Protein AF-A0A2V5M3F3-F1 (afdb_monomer_lite)

Radius of gyration: 14.56 Å; chains: 1; bounding box: 35×30×40 Å

Structure (mmCIF, N/CA/C/O backbone):
data_AF-A0A2V5M3F3-F1
#
_entry.id   AF-A0A2V5M3F3-F1
#
loop_
_atom_site.group_PDB
_atom_site.id
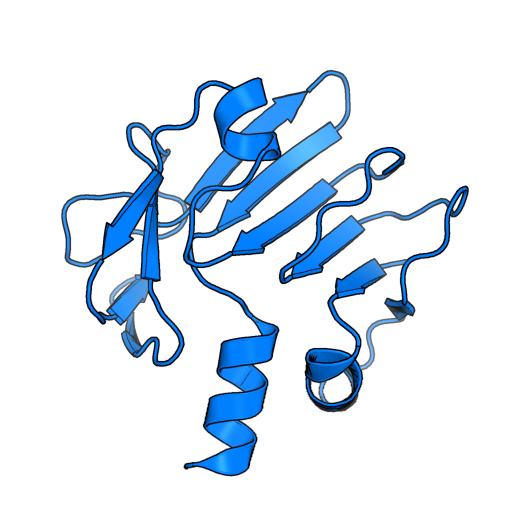_atom_site.type_symbol
_atom_site.label_atom_id
_atom_site.label_alt_id
_atom_site.label_comp_id
_atom_site.label_asym_id
_atom_site.label_entity_id
_atom_site.label_seq_id
_atom_site.pdbx_PDB_ins_code
_atom_site.Cartn_x
_atom_site.Cartn_y
_atom_site.Cartn_z
_atom_site.occupancy
_atom_site.B_iso_or_equiv
_atom_site.auth_seq_id
_atom_site.auth_comp_id
_atom_site.auth_asym_id
_atom_site.auth_atom_id
_atom_site.pdbx_PDB_model_num
ATOM 1 N N . MET A 1 1 ? -15.777 -3.582 3.806 1.00 90.31 1 MET A N 1
ATOM 2 C CA . MET A 1 1 ? -15.423 -3.015 2.490 1.00 90.31 1 MET A CA 1
ATOM 3 C C . MET A 1 1 ? -13.993 -2.490 2.511 1.00 90.31 1 MET A C 1
ATOM 5 O O . MET A 1 1 ? -13.523 -2.116 3.584 1.00 90.31 1 MET A O 1
ATOM 9 N N . ILE A 1 2 ? -13.304 -2.494 1.364 1.00 95.50 2 ILE A N 1
ATOM 10 C CA . ILE A 1 2 ? -11.941 -1.954 1.220 1.00 95.50 2 ILE A CA 1
ATOM 11 C C . ILE A 1 2 ? -12.021 -0.497 0.754 1.00 95.50 2 ILE A C 1
ATOM 13 O O . ILE A 1 2 ? -12.749 -0.203 -0.191 1.00 95.50 2 ILE A O 1
ATOM 17 N N . ALA A 1 3 ? -11.253 0.393 1.377 1.00 97.06 3 ALA A N 1
ATOM 18 C CA . ALA A 1 3 ? -11.036 1.747 0.874 1.00 97.06 3 ALA A CA 1
ATOM 19 C C . ALA A 1 3 ? -9.629 1.923 0.305 1.00 97.06 3 ALA A C 1
ATOM 21 O O . ALA A 1 3 ? -8.670 1.314 0.779 1.00 97.06 3 ALA A O 1
ATOM 22 N N . VAL A 1 4 ? -9.507 2.810 -0.679 1.00 97.25 4 VAL A N 1
ATOM 23 C CA . VAL A 1 4 ? -8.239 3.158 -1.323 1.00 97.25 4 VAL A CA 1
ATOM 24 C C . VAL A 1 4 ? -7.963 4.651 -1.175 1.00 97.25 4 VAL A C 1
ATOM 26 O O . VAL A 1 4 ? -8.709 5.484 -1.689 1.00 97.25 4 VAL A O 1
ATOM 29 N N . ALA A 1 5 ? -6.874 4.999 -0.498 1.00 97.25 5 ALA A N 1
ATOM 30 C CA . ALA A 1 5 ? -6.349 6.353 -0.409 1.00 97.25 5 ALA A CA 1
ATOM 31 C C . ALA A 1 5 ? -5.128 6.477 -1.329 1.00 97.25 5 ALA A C 1
ATOM 33 O O . ALA A 1 5 ? -4.082 5.885 -1.071 1.00 97.25 5 ALA A O 1
ATOM 34 N N . THR A 1 6 ? -5.259 7.239 -2.415 1.00 96.19 6 THR A N 1
ATOM 35 C CA . THR A 1 6 ? -4.148 7.491 -3.33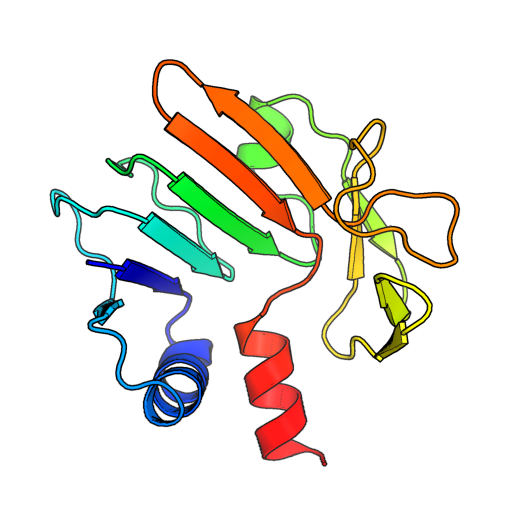8 1.00 96.19 6 THR A CA 1
ATOM 36 C C . THR A 1 6 ? -4.210 8.877 -3.979 1.00 96.19 6 THR A C 1
ATOM 38 O O . THR A 1 6 ? -5.256 9.536 -3.959 1.00 96.19 6 THR A O 1
ATOM 41 N N . ASN A 1 7 ? -3.079 9.318 -4.534 1.00 93.56 7 ASN A N 1
ATOM 42 C CA . ASN A 1 7 ? -2.950 10.566 -5.283 1.00 93.56 7 ASN A CA 1
ATOM 43 C C . ASN A 1 7 ? -3.846 10.570 -6.525 1.00 93.56 7 ASN A C 1
ATOM 45 O O . ASN A 1 7 ? -4.158 9.522 -7.088 1.00 93.56 7 ASN A O 1
ATOM 49 N N . ALA A 1 8 ? -4.236 11.764 -6.983 1.00 93.62 8 ALA A N 1
ATOM 50 C CA . ALA A 1 8 ? -5.076 11.915 -8.173 1.00 93.62 8 ALA A CA 1
ATOM 51 C C . ALA A 1 8 ? -4.465 11.231 -9.411 1.00 93.62 8 ALA A C 1
ATOM 53 O O . ALA A 1 8 ? -5.190 10.590 -10.165 1.00 93.62 8 ALA A O 1
ATOM 54 N N . GLU A 1 9 ? -3.141 11.309 -9.548 1.00 93.12 9 GLU A N 1
ATOM 55 C CA . GLU A 1 9 ? -2.347 10.736 -10.644 1.00 93.12 9 GLU A CA 1
ATOM 56 C C . GLU A 1 9 ? -2.425 9.202 -10.724 1.00 93.12 9 GLU A C 1
ATOM 58 O O . GLU A 1 9 ? -2.323 8.637 -11.807 1.00 93.12 9 GLU A O 1
ATOM 63 N N . HIS A 1 10 ? -2.660 8.524 -9.598 1.00 94.50 10 HIS A N 1
ATOM 64 C CA . HIS A 1 10 ? -2.713 7.060 -9.513 1.00 94.50 10 HIS A CA 1
ATOM 65 C C . HIS A 1 10 ? -4.148 6.506 -9.490 1.00 94.50 10 HIS A C 1
ATOM 67 O O . HIS A 1 10 ? -4.348 5.296 -9.370 1.00 94.50 10 HIS A O 1
ATOM 73 N N . ARG A 1 11 ? -5.180 7.359 -9.593 1.00 94.62 11 ARG A N 1
ATOM 74 C CA . ARG A 1 11 ? -6.584 6.913 -9.503 1.00 94.62 11 ARG A CA 1
ATOM 75 C C . ARG A 1 11 ? -6.992 5.978 -10.633 1.00 94.62 11 ARG A C 1
ATOM 77 O O . ARG A 1 11 ? -7.761 5.054 -10.381 1.00 94.62 11 ARG A O 1
ATOM 84 N N . ASP A 1 12 ? -6.506 6.209 -11.846 1.00 94.81 12 ASP A N 1
ATOM 85 C CA . ASP A 1 12 ? -6.853 5.363 -12.990 1.00 94.81 12 ASP A CA 1
ATOM 86 C C . ASP A 1 12 ? -6.160 4.001 -12.892 1.00 94.81 12 ASP A C 1
ATOM 88 O O . ASP A 1 12 ? -6.829 2.977 -13.000 1.00 94.81 12 ASP A O 1
ATOM 92 N N . ALA A 1 13 ? -4.883 3.976 -12.497 1.00 94.38 13 ALA A N 1
ATOM 93 C CA . ALA A 1 13 ? -4.169 2.740 -12.178 1.00 94.38 13 ALA A CA 1
ATOM 94 C C . ALA A 1 13 ? -4.861 1.938 -11.059 1.00 94.38 13 ALA A C 1
ATOM 96 O O . ALA A 1 13 ? -4.988 0.719 -11.150 1.00 94.38 13 ALA A O 1
ATOM 97 N N . ALA A 1 14 ? -5.368 2.615 -10.020 1.00 94.38 14 ALA A N 1
ATOM 98 C CA . ALA A 1 14 ? -6.146 1.968 -8.967 1.00 94.38 14 ALA A CA 1
ATOM 99 C C . ALA A 1 14 ? -7.452 1.361 -9.499 1.00 94.38 14 ALA A C 1
ATOM 101 O O . ALA A 1 14 ? -7.779 0.230 -9.147 1.00 94.38 14 ALA A O 1
ATOM 102 N N . ARG A 1 15 ? -8.187 2.072 -10.367 1.00 94.00 15 ARG A N 1
ATOM 103 C CA . ARG A 1 15 ? -9.399 1.528 -11.000 1.00 94.00 15 ARG A CA 1
ATOM 104 C C . ARG A 1 15 ? -9.079 0.273 -11.796 1.00 94.00 15 ARG A C 1
ATOM 106 O O . ARG A 1 15 ? -9.674 -0.763 -11.525 1.00 94.00 15 ARG A O 1
ATOM 113 N N . GLU A 1 16 ? -8.105 0.348 -12.699 1.00 92.38 16 GLU A N 1
ATOM 114 C CA . GLU A 1 16 ? -7.698 -0.787 -13.531 1.00 92.38 16 GLU A CA 1
ATOM 115 C C . GLU A 1 16 ? -7.249 -1.989 -12.696 1.00 92.38 16 GLU A C 1
ATOM 117 O O . GLU A 1 16 ? -7.662 -3.117 -12.967 1.00 92.38 16 GLU A O 1
ATOM 122 N N . PHE A 1 17 ? -6.477 -1.756 -11.629 1.00 91.75 17 PHE A N 1
ATOM 123 C CA . PHE A 1 17 ? -6.060 -2.815 -10.712 1.00 91.75 17 PHE A CA 1
ATOM 124 C C . PHE A 1 17 ? -7.257 -3.570 -10.129 1.00 91.75 17 PHE A C 1
ATOM 126 O O . PHE A 1 17 ? -7.250 -4.799 -10.079 1.00 91.75 17 PHE A O 1
ATOM 133 N N . PHE A 1 18 ? -8.291 -2.849 -9.690 1.00 91.44 18 PHE A N 1
ATOM 134 C CA . PHE A 1 18 ? -9.456 -3.469 -9.076 1.00 91.44 18 PHE A CA 1
ATOM 135 C C . PHE A 1 18 ? -10.498 -3.990 -10.068 1.00 91.44 18 PHE A C 1
ATOM 137 O O . PHE A 1 18 ? -11.256 -4.872 -9.680 1.00 91.44 18 PHE A O 1
ATOM 144 N N . GLU A 1 19 ? -10.529 -3.556 -11.330 1.00 88.19 19 GLU A N 1
ATOM 145 C CA . GLU A 1 19 ? -11.377 -4.193 -12.359 1.00 88.19 19 GLU A CA 1
ATOM 146 C C . GLU A 1 19 ? -11.051 -5.692 -12.520 1.00 88.19 19 GLU A C 1
ATOM 148 O O . GLU A 1 19 ? -11.916 -6.507 -12.848 1.00 88.19 19 GLU A O 1
ATOM 153 N N . LEU A 1 20 ? -9.812 -6.090 -12.210 1.00 79.19 20 LEU A N 1
ATOM 154 C CA . LEU A 1 20 ? -9.379 -7.489 -12.223 1.00 79.19 20 LEU A CA 1
ATOM 155 C C . LEU A 1 20 ? -9.953 -8.314 -11.058 1.00 79.19 20 LEU A C 1
ATOM 157 O O . LEU A 1 20 ? -9.967 -9.547 -11.119 1.00 79.19 20 LEU A O 1
ATOM 161 N N . PHE A 1 21 ? -10.450 -7.665 -10.001 1.00 75.50 21 PHE A N 1
ATOM 162 C CA . PHE A 1 21 ? -10.928 -8.319 -8.788 1.00 75.50 21 PHE A CA 1
ATOM 163 C C . PHE A 1 21 ? -12.391 -7.955 -8.509 1.00 75.50 21 PHE A C 1
ATOM 165 O O . PHE A 1 21 ? -12.740 -6.806 -8.284 1.00 75.50 21 PHE A O 1
ATOM 172 N N . LYS A 1 22 ? -13.271 -8.956 -8.378 1.00 78.50 22 LYS A N 1
ATOM 173 C CA . LYS A 1 22 ? -14.693 -8.762 -8.001 1.00 78.50 22 LYS A CA 1
ATOM 174 C C . LYS A 1 22 ? -14.902 -8.320 -6.536 1.00 78.50 22 LYS A C 1
ATOM 176 O O . LYS A 1 22 ? -15.962 -8.557 -5.959 1.00 78.50 22 LYS A O 1
ATOM 181 N N . THR A 1 23 ? -13.886 -7.747 -5.902 1.00 83.69 23 THR A N 1
ATOM 182 C CA . THR A 1 23 ? -13.900 -7.343 -4.495 1.00 83.69 23 THR A CA 1
ATOM 183 C C . THR A 1 23 ? -14.494 -5.946 -4.378 1.00 83.69 23 THR A C 1
ATOM 185 O O . THR A 1 23 ? -14.007 -5.023 -5.017 1.00 83.69 23 THR A O 1
ATOM 188 N N . ALA A 1 24 ? -15.520 -5.767 -3.542 1.00 89.94 24 ALA A N 1
ATOM 189 C CA . ALA A 1 24 ? -16.121 -4.453 -3.315 1.00 89.94 24 ALA A CA 1
ATOM 190 C C . ALA A 1 24 ? -15.111 -3.473 -2.689 1.00 89.94 24 ALA A C 1
ATOM 192 O O . ALA A 1 24 ? -14.588 -3.715 -1.591 1.00 89.94 24 ALA A O 1
ATOM 193 N N . TRP A 1 25 ? -14.874 -2.360 -3.379 1.00 95.06 25 TRP A N 1
ATOM 194 C CA . TRP A 1 25 ? -13.942 -1.315 -2.976 1.00 95.06 25 TRP A CA 1
ATOM 195 C C . TRP A 1 25 ? -14.463 0.070 -3.372 1.00 95.06 25 TRP A C 1
ATOM 197 O O . TRP A 1 25 ? -15.306 0.199 -4.260 1.00 95.06 25 TRP A O 1
ATOM 207 N N . GLU A 1 26 ? -13.939 1.109 -2.730 1.00 95.94 26 GLU A N 1
ATOM 208 C CA . GLU A 1 26 ? -14.123 2.495 -3.158 1.00 95.94 26 GLU A CA 1
ATOM 209 C C . GLU A 1 26 ? -12.913 3.364 -2.798 1.00 95.94 26 GLU A C 1
ATOM 211 O O . GLU A 1 26 ? -12.031 2.958 -2.038 1.00 95.94 26 GLU A O 1
ATOM 216 N N . PHE A 1 27 ? -12.863 4.589 -3.322 1.00 96.56 27 PHE A N 1
ATOM 217 C CA . PHE A 1 27 ? -11.900 5.571 -2.834 1.00 96.56 27 PHE A CA 1
ATOM 218 C C . PHE A 1 27 ? -12.257 6.015 -1.416 1.00 96.56 27 PHE A C 1
ATOM 220 O O . PHE A 1 27 ? -13.427 6.239 -1.105 1.00 96.56 27 PHE A O 1
ATOM 227 N N . TYR A 1 28 ? -11.228 6.162 -0.582 1.00 97.31 28 TYR A N 1
ATOM 228 C CA . TYR A 1 28 ? -11.351 6.588 0.806 1.00 97.31 28 TYR A CA 1
ATOM 229 C C . TYR A 1 28 ? -12.082 7.930 0.919 1.00 97.31 28 TYR A C 1
ATOM 231 O O . TYR A 1 28 ? -11.811 8.870 0.164 1.00 97.31 28 TYR A O 1
ATOM 239 N N . ARG A 1 29 ? -12.972 8.025 1.907 1.00 95.25 29 ARG A N 1
ATOM 240 C CA . ARG A 1 29 ? -13.672 9.250 2.296 1.00 95.25 29 ARG A CA 1
ATOM 241 C C . ARG A 1 29 ? -13.504 9.444 3.799 1.00 95.25 29 ARG A C 1
ATOM 243 O O . ARG A 1 29 ? -13.586 8.479 4.554 1.00 95.25 29 ARG A O 1
ATOM 250 N N . SER A 1 30 ? -13.286 10.689 4.214 1.00 93.69 30 SER A N 1
ATOM 251 C CA . SER A 1 30 ? -13.203 11.048 5.633 1.00 93.69 30 SER A CA 1
ATOM 252 C C . SER A 1 30 ? -14.485 10.639 6.365 1.00 93.69 30 SER A C 1
ATOM 254 O O . SER A 1 30 ? -15.586 10.832 5.841 1.00 93.69 30 SER A O 1
ATOM 256 N N . GLY A 1 31 ? -14.328 10.038 7.546 1.00 90.62 31 GLY A N 1
ATOM 257 C CA . GLY A 1 31 ? -15.433 9.522 8.359 1.00 90.62 31 GLY A CA 1
ATOM 258 C C . GLY A 1 31 ? -16.102 8.243 7.833 1.00 90.62 31 GLY A C 1
ATOM 259 O O . GLY A 1 31 ? -17.147 7.859 8.350 1.00 90.62 31 GLY A O 1
ATOM 260 N N . GLY A 1 32 ? -15.552 7.595 6.800 1.00 90.88 32 GLY A N 1
ATOM 261 C CA . GLY A 1 32 ? -16.037 6.295 6.332 1.00 90.88 32 GLY A CA 1
ATOM 262 C C . GLY A 1 32 ? -15.541 5.137 7.206 1.00 90.88 32 GLY A C 1
ATOM 263 O O . GLY A 1 32 ? -14.378 5.109 7.603 1.00 90.88 32 GLY A O 1
ATOM 264 N N . GLU A 1 33 ? -16.404 4.150 7.458 1.00 91.00 33 GLU A N 1
ATOM 265 C CA . GLU A 1 33 ? -16.036 2.916 8.162 1.00 91.00 33 GLU A CA 1
ATOM 266 C C . GLU A 1 33 ? -15.592 1.832 7.172 1.00 91.00 33 GLU A C 1
ATOM 268 O O . GLU A 1 33 ? -16.350 1.415 6.289 1.00 91.00 33 GLU A O 1
ATOM 273 N N . TYR A 1 34 ? -14.365 1.330 7.336 1.00 95.19 34 TYR A N 1
ATOM 274 C CA . TYR A 1 34 ? -13.781 0.347 6.424 1.00 95.19 34 TYR A CA 1
ATOM 275 C C . TYR A 1 34 ? -13.190 -0.857 7.164 1.00 95.19 34 TYR A C 1
ATOM 277 O O . TYR A 1 34 ? -12.618 -0.749 8.249 1.00 95.19 34 TYR A O 1
ATOM 285 N N . ASP A 1 35 ? -13.265 -2.038 6.542 1.00 94.38 35 ASP A N 1
ATOM 286 C CA . ASP A 1 35 ? -12.597 -3.232 7.081 1.00 94.38 35 ASP A CA 1
ATOM 287 C C . ASP A 1 35 ? -11.081 -3.132 6.891 1.00 94.38 35 ASP A C 1
ATOM 289 O O . ASP A 1 35 ? -10.303 -3.536 7.763 1.00 94.38 35 ASP A O 1
ATOM 293 N N . ALA A 1 36 ? -10.677 -2.584 5.740 1.00 96.06 36 ALA A N 1
ATOM 294 C CA . ALA A 1 36 ? -9.294 -2.331 5.389 1.00 96.06 36 ALA A CA 1
ATOM 295 C C . ALA A 1 36 ? -9.143 -1.046 4.566 1.00 96.06 36 ALA A C 1
ATOM 297 O O . ALA A 1 36 ? -10.002 -0.736 3.740 1.00 96.06 36 ALA A O 1
ATOM 298 N N . VAL A 1 37 ? -8.024 -0.343 4.749 1.00 97.44 37 VAL A N 1
ATOM 299 C CA . VAL A 1 37 ? -7.636 0.814 3.926 1.00 97.44 37 VAL A CA 1
ATOM 300 C C . VAL A 1 37 ? -6.281 0.552 3.281 1.00 97.44 37 VAL A C 1
ATOM 302 O O . VAL A 1 37 ? -5.341 0.144 3.959 1.00 97.44 37 VAL A O 1
ATOM 305 N N . ILE A 1 38 ? -6.179 0.783 1.974 1.00 97.38 38 ILE A N 1
ATOM 306 C CA . ILE A 1 38 ? -4.935 0.729 1.204 1.00 97.38 38 ILE A CA 1
ATOM 307 C C . ILE A 1 38 ? -4.510 2.161 0.895 1.00 97.38 38 ILE A C 1
ATOM 309 O O . ILE A 1 38 ? -5.197 2.883 0.180 1.00 97.38 38 ILE A O 1
ATOM 313 N N . CYS A 1 39 ? -3.371 2.559 1.435 1.00 97.69 39 CYS A N 1
ATOM 314 C CA . CYS A 1 39 ? -2.738 3.854 1.258 1.00 97.69 39 CYS A CA 1
ATOM 315 C C . CYS A 1 39 ? -1.585 3.717 0.262 1.00 97.69 39 CYS A C 1
ATOM 317 O O . CYS A 1 39 ? -0.689 2.906 0.484 1.00 97.69 39 CYS A O 1
ATOM 319 N N . CYS A 1 40 ? -1.592 4.493 -0.818 1.00 95.62 40 CYS A N 1
ATOM 320 C CA . CYS A 1 40 ? -0.524 4.547 -1.823 1.00 95.62 40 CYS A CA 1
ATOM 321 C C . CYS A 1 40 ? -0.185 6.012 -2.102 1.00 95.62 40 CYS A C 1
ATOM 323 O O . CYS A 1 40 ? -1.022 6.749 -2.632 1.00 95.62 40 CYS A O 1
ATOM 325 N N . GLY A 1 41 ? 0.993 6.457 -1.669 1.00 79.12 41 GLY A N 1
ATOM 326 C CA . GLY A 1 41 ? 1.442 7.849 -1.798 1.00 79.12 41 GLY A CA 1
ATOM 327 C C . GLY A 1 41 ? 0.817 8.844 -0.807 1.00 79.12 41 GLY A C 1
ATOM 328 O O . GLY A 1 41 ? 1.407 9.893 -0.560 1.00 79.12 41 GLY A O 1
ATOM 329 N N . ILE A 1 42 ? -0.325 8.520 -0.183 1.00 89.75 42 ILE A N 1
ATOM 330 C CA . ILE A 1 42 ? -0.957 9.323 0.881 1.00 89.75 42 ILE A CA 1
ATOM 331 C C . ILE A 1 42 ? -1.448 8.453 2.032 1.00 89.75 42 ILE A C 1
ATOM 333 O O . ILE A 1 42 ? -1.971 7.362 1.820 1.00 89.75 42 ILE A O 1
ATOM 337 N N . VAL A 1 43 ? -1.334 8.975 3.253 1.00 93.94 43 VAL A N 1
ATOM 338 C CA . VAL A 1 43 ? -1.869 8.356 4.473 1.00 93.94 43 VAL A CA 1
ATOM 339 C C . VAL A 1 43 ? -2.790 9.370 5.152 1.00 93.94 43 VAL A C 1
ATOM 341 O O . VAL A 1 43 ? -2.286 10.328 5.743 1.00 93.94 43 VAL A O 1
ATOM 344 N N . PRO A 1 44 ? -4.123 9.219 5.040 1.00 93.62 44 PRO A N 1
ATOM 345 C CA . PRO A 1 44 ? -5.059 10.062 5.779 1.00 93.62 44 PRO A CA 1
ATOM 346 C C . PRO A 1 44 ? -4.813 10.000 7.295 1.00 93.62 44 PRO A C 1
ATOM 348 O O . PRO A 1 44 ? -4.398 8.971 7.827 1.00 93.62 44 PRO A O 1
ATOM 351 N N . SER A 1 45 ? -5.061 11.103 8.000 1.00 90.69 45 SER A N 1
ATOM 352 C CA . SER A 1 45 ? -4.841 11.196 9.451 1.00 90.69 45 SER A CA 1
ATOM 353 C C . SER A 1 45 ? -5.983 10.612 10.287 1.00 90.69 45 SER A C 1
ATOM 355 O O . SER A 1 45 ? -5.811 10.384 11.478 1.00 90.69 45 SER A O 1
ATOM 357 N N . ASP A 1 46 ? -7.149 10.408 9.676 1.00 92.19 46 ASP A N 1
ATOM 358 C CA . ASP A 1 46 ? -8.423 10.062 10.312 1.00 92.19 46 ASP A CA 1
ATOM 359 C C . ASP A 1 46 ? -8.890 8.632 9.980 1.00 92.19 46 ASP A C 1
ATOM 361 O O . ASP A 1 46 ? -10.082 8.345 9.988 1.00 92.19 46 ASP A O 1
ATOM 365 N N . ILE A 1 47 ? -7.958 7.726 9.657 1.00 93.69 47 ILE A N 1
ATOM 366 C CA . ILE A 1 47 ? -8.294 6.364 9.222 1.00 93.69 47 ILE A CA 1
ATOM 367 C C . ILE A 1 47 ? -8.903 5.544 10.364 1.00 93.69 47 ILE A C 1
ATOM 369 O O . ILE A 1 47 ? -8.205 5.135 11.297 1.00 93.69 47 ILE A O 1
ATOM 373 N N . GLU A 1 48 ? -10.164 5.154 10.196 1.00 90.25 48 GLU A N 1
ATOM 374 C CA . GLU A 1 48 ? -10.863 4.201 11.058 1.00 90.25 48 GLU A CA 1
ATOM 375 C C . GLU A 1 48 ? -11.055 2.850 10.348 1.00 90.25 48 GLU A C 1
ATOM 377 O O . GLU A 1 48 ? -12.064 2.575 9.701 1.00 90.25 48 GLU A O 1
ATOM 382 N N . ALA A 1 49 ? -10.045 1.981 10.453 1.00 95.06 49 ALA A N 1
ATOM 383 C CA . ALA A 1 49 ? -10.089 0.629 9.891 1.00 95.06 49 ALA A CA 1
ATOM 384 C C . ALA A 1 49 ? -9.288 -0.384 10.711 1.00 95.06 49 ALA A C 1
ATOM 386 O O . ALA A 1 49 ? -8.264 -0.051 11.312 1.00 95.06 49 ALA A O 1
ATOM 387 N N . ARG A 1 50 ? -9.720 -1.654 10.709 1.00 94.12 50 ARG A N 1
ATOM 388 C CA . ARG A 1 50 ? -9.044 -2.738 11.455 1.00 94.12 50 ARG A CA 1
ATOM 389 C C . ARG A 1 50 ? -7.648 -3.039 10.912 1.00 94.12 50 ARG A C 1
ATOM 391 O O . ARG A 1 50 ? -6.770 -3.442 11.681 1.00 94.12 50 ARG A O 1
ATOM 398 N N . VAL A 1 51 ? -7.464 -2.896 9.602 1.00 96.56 51 VAL A N 1
ATOM 399 C CA . VAL A 1 51 ? -6.193 -3.116 8.906 1.00 96.56 51 VAL A CA 1
ATOM 400 C C . VAL A 1 51 ? -5.923 -1.952 7.957 1.00 96.56 51 VAL A C 1
ATOM 402 O O . VAL A 1 51 ? -6.801 -1.550 7.203 1.00 96.56 51 VAL A O 1
ATOM 405 N N . VAL A 1 52 ? -4.704 -1.428 7.970 1.00 96.88 52 VAL A N 1
ATOM 406 C CA . VAL A 1 52 ? -4.258 -0.358 7.075 1.00 96.88 52 VAL A CA 1
ATOM 407 C C . VAL A 1 52 ? -2.975 -0.810 6.390 1.00 96.88 52 VAL A C 1
ATOM 409 O O . VAL A 1 52 ? -2.008 -1.159 7.061 1.00 96.88 52 VAL A O 1
ATOM 412 N N . LEU A 1 53 ? -2.954 -0.835 5.062 1.00 97.06 53 LEU A N 1
ATOM 413 C CA . LEU A 1 53 ? -1.756 -1.113 4.275 1.00 97.06 53 LEU A CA 1
ATOM 414 C C . LEU A 1 53 ? -1.191 0.208 3.764 1.00 97.06 53 LEU A C 1
ATOM 416 O O . LEU A 1 53 ? -1.924 0.979 3.160 1.00 97.06 53 LEU A O 1
ATOM 420 N N . ILE A 1 54 ? 0.092 0.470 3.994 1.00 96.44 54 ILE A N 1
ATOM 421 C CA . ILE A 1 54 ? 0.763 1.713 3.602 1.00 96.44 54 ILE A CA 1
ATOM 422 C C . ILE A 1 54 ? 1.898 1.393 2.633 1.00 96.44 54 ILE A C 1
ATOM 424 O O . ILE A 1 54 ? 2.966 0.932 3.038 1.00 96.44 54 ILE A O 1
ATOM 428 N N . TYR A 1 55 ? 1.665 1.690 1.363 1.00 95.56 55 TYR A N 1
ATOM 429 C CA . TYR A 1 55 ? 2.593 1.540 0.252 1.00 95.56 55 TYR A CA 1
ATOM 430 C C . TYR A 1 55 ? 3.281 2.874 -0.036 1.00 95.56 55 TYR A C 1
ATOM 432 O O . TYR A 1 55 ? 2.625 3.872 -0.343 1.00 95.56 55 TYR A O 1
ATOM 440 N N . ALA A 1 56 ? 4.605 2.890 0.090 1.00 94.31 56 ALA A N 1
ATOM 441 C CA . ALA A 1 56 ? 5.436 4.008 -0.339 1.00 94.31 56 ALA A CA 1
ATOM 442 C C . ALA A 1 56 ? 6.909 3.583 -0.470 1.00 94.31 56 ALA A C 1
ATOM 444 O O . ALA A 1 56 ? 7.417 2.899 0.430 1.00 94.31 56 ALA A O 1
ATOM 445 N N . PRO A 1 57 ? 7.612 4.030 -1.526 1.00 92.44 57 PRO A N 1
ATOM 446 C CA . PRO A 1 57 ? 9.025 3.749 -1.757 1.00 92.44 57 PRO A CA 1
ATOM 447 C C . PRO A 1 57 ? 9.960 4.710 -1.008 1.00 92.44 57 PRO A C 1
ATOM 449 O O . PRO A 1 57 ? 11.171 4.590 -1.140 1.00 92.44 57 PRO A O 1
ATOM 452 N N . THR A 1 58 ? 9.419 5.658 -0.239 1.00 93.12 58 THR A N 1
ATOM 453 C CA . THR A 1 58 ? 10.159 6.696 0.496 1.00 93.12 58 THR A CA 1
ATOM 454 C C . THR A 1 58 ? 9.658 6.819 1.937 1.00 93.12 58 THR A C 1
ATOM 456 O O . THR A 1 58 ? 8.612 6.267 2.292 1.00 93.12 58 THR A O 1
ATOM 459 N N . GLU A 1 59 ? 10.408 7.516 2.793 1.00 93.62 59 GLU A N 1
ATOM 460 C CA . GLU A 1 59 ? 10.005 7.777 4.181 1.00 93.62 59 GLU A CA 1
ATOM 461 C C . GLU A 1 59 ? 8.780 8.709 4.257 1.00 93.62 59 GLU A C 1
ATOM 463 O O . GLU A 1 59 ? 8.747 9.786 3.658 1.00 93.62 59 GLU A O 1
ATOM 468 N N . LEU A 1 60 ? 7.782 8.320 5.053 1.00 93.81 60 LEU A N 1
ATOM 469 C CA . LEU A 1 60 ? 6.554 9.077 5.296 1.00 93.81 60 LEU A CA 1
ATOM 470 C C . LEU A 1 60 ? 6.554 9.748 6.684 1.00 93.81 60 LEU A C 1
ATOM 472 O O . LEU A 1 60 ? 7.216 9.274 7.609 1.00 93.81 60 LEU A O 1
ATOM 476 N N . PRO A 1 61 ? 5.722 10.785 6.915 1.00 93.69 61 PRO A N 1
ATOM 477 C CA . PRO A 1 61 ? 5.478 11.308 8.265 1.00 93.69 61 PRO A CA 1
ATOM 478 C C . PRO A 1 61 ? 5.021 10.231 9.264 1.00 93.69 61 PRO A C 1
ATOM 480 O O . PRO A 1 61 ? 5.430 10.256 10.424 1.00 93.69 61 PRO A O 1
ATOM 483 N N . PHE A 1 62 ? 4.234 9.254 8.795 1.00 92.00 62 PHE A N 1
ATOM 484 C CA . PHE A 1 62 ? 3.836 8.071 9.565 1.00 92.00 62 PHE A CA 1
ATOM 485 C C . PHE A 1 62 ? 5.050 7.287 10.088 1.00 92.00 62 PHE A C 1
ATOM 487 O O . PHE A 1 62 ? 5.083 6.895 11.253 1.00 92.00 62 PHE A O 1
ATOM 494 N N . ASP A 1 63 ? 6.070 7.104 9.247 1.00 92.88 63 ASP A N 1
ATOM 495 C CA . ASP A 1 63 ? 7.275 6.350 9.590 1.00 92.88 63 ASP A CA 1
ATOM 496 C C . ASP A 1 63 ? 8.043 7.058 10.719 1.00 92.88 63 ASP A C 1
ATOM 498 O O . ASP A 1 63 ? 8.396 6.431 11.719 1.00 92.88 63 ASP A O 1
ATOM 502 N N . ARG A 1 64 ? 8.188 8.389 10.633 1.00 93.19 64 ARG A N 1
ATOM 503 C CA . ARG A 1 64 ? 8.828 9.213 11.677 1.00 93.19 64 ARG A CA 1
ATOM 504 C C . ARG A 1 64 ? 8.069 9.175 12.998 1.00 93.19 64 ARG A C 1
ATOM 506 O O . ARG A 1 64 ? 8.680 9.009 14.052 1.00 93.19 64 ARG A O 1
ATOM 513 N N . GLN A 1 65 ? 6.743 9.297 12.944 1.00 92.25 65 GLN A N 1
ATOM 514 C CA . GLN A 1 65 ? 5.878 9.239 14.124 1.00 92.25 65 GLN A CA 1
ATOM 515 C C . GLN A 1 65 ? 6.017 7.903 14.869 1.00 92.25 65 GLN A C 1
ATOM 517 O O . GLN A 1 65 ? 5.965 7.871 16.098 1.00 92.25 65 GLN A O 1
ATOM 522 N N . HIS A 1 66 ? 6.218 6.809 14.133 1.00 89.81 66 HIS A N 1
ATOM 523 C CA . HIS A 1 66 ? 6.318 5.457 14.683 1.00 89.81 66 HIS A CA 1
ATOM 524 C C . HIS A 1 66 ? 7.750 4.915 14.751 1.00 89.81 66 HIS A C 1
ATOM 526 O O . HIS A 1 66 ? 7.931 3.721 14.989 1.00 89.81 66 HIS A O 1
ATOM 532 N N . GLN A 1 67 ? 8.753 5.789 14.598 1.00 90.75 67 GLN A N 1
ATOM 533 C CA . GLN A 1 67 ? 10.178 5.462 14.716 1.00 90.75 67 GLN A CA 1
ATOM 534 C C . GLN A 1 67 ? 10.591 4.286 13.814 1.00 90.75 67 GLN A C 1
ATOM 536 O O . GLN A 1 67 ? 11.345 3.394 14.209 1.00 90.75 67 GLN A O 1
ATOM 541 N N . LEU A 1 68 ? 10.060 4.265 12.592 1.00 89.31 68 LEU A N 1
ATOM 542 C CA . LEU A 1 68 ? 10.465 3.315 11.568 1.00 89.31 68 LEU A CA 1
ATOM 543 C C . LEU A 1 68 ? 11.655 3.878 10.806 1.00 89.31 68 LEU A C 1
ATOM 545 O O . LEU A 1 68 ? 11.579 4.965 10.241 1.00 89.31 68 LEU A O 1
ATOM 549 N N . HIS A 1 69 ? 12.737 3.113 10.743 1.00 90.00 69 HIS A N 1
ATOM 550 C CA . HIS A 1 69 ? 13.875 3.466 9.908 1.00 90.00 69 HIS A CA 1
ATOM 551 C C . HIS A 1 69 ? 13.640 2.928 8.500 1.00 90.00 69 HIS A C 1
ATOM 553 O O . HIS A 1 69 ? 13.712 1.719 8.262 1.00 90.00 69 HIS A O 1
ATOM 559 N N . VAL A 1 70 ? 13.309 3.837 7.584 1.00 91.00 70 VAL A N 1
ATOM 560 C CA . VAL A 1 70 ? 13.093 3.537 6.169 1.00 91.00 70 VAL A CA 1
ATOM 561 C C . VAL A 1 70 ? 14.351 3.901 5.395 1.00 91.00 70 VAL A C 1
ATOM 563 O O . VAL A 1 70 ? 14.868 5.009 5.504 1.00 91.00 70 VAL A O 1
ATOM 566 N N . ARG A 1 71 ? 14.844 2.955 4.601 1.00 90.19 71 ARG A N 1
ATOM 567 C CA . ARG A 1 71 ? 16.000 3.138 3.729 1.00 90.19 71 ARG A CA 1
ATOM 568 C C . ARG A 1 71 ? 15.584 2.942 2.284 1.00 90.19 71 ARG A C 1
ATOM 570 O O . ARG A 1 71 ? 15.221 1.832 1.900 1.00 90.19 71 ARG A O 1
ATOM 577 N N . GLU A 1 72 ? 15.676 4.011 1.506 1.00 89.44 72 GLU A N 1
ATOM 578 C CA . GLU A 1 72 ? 15.475 3.981 0.060 1.00 89.44 72 GLU A CA 1
ATOM 579 C C . GLU A 1 72 ? 16.592 3.180 -0.614 1.00 89.44 72 GLU A C 1
ATOM 581 O O . GLU A 1 72 ? 17.773 3.291 -0.271 1.00 89.44 72 GLU A O 1
ATOM 586 N N . ASN A 1 73 ? 16.202 2.355 -1.575 1.00 82.69 73 ASN A N 1
ATOM 587 C CA . ASN A 1 73 ? 17.071 1.514 -2.372 1.00 82.69 73 ASN A CA 1
ATOM 588 C C . ASN A 1 73 ? 16.936 1.941 -3.838 1.00 82.69 73 ASN A C 1
ATOM 590 O O . ASN A 1 73 ? 15.833 2.079 -4.371 1.00 82.69 73 ASN A O 1
ATOM 594 N N . SER A 1 74 ? 18.069 2.150 -4.505 1.00 68.62 74 SER A N 1
ATOM 595 C CA . SER A 1 74 ? 18.111 2.479 -5.928 1.00 68.62 74 SER A CA 1
ATOM 596 C C . SER A 1 74 ? 17.801 1.239 -6.769 1.00 68.62 74 SER A C 1
ATOM 598 O O . SER A 1 74 ? 18.686 0.452 -7.103 1.00 68.62 74 SER A O 1
ATOM 600 N N . GLY A 1 75 ? 16.519 1.079 -7.104 1.00 67.69 75 GLY A N 1
ATOM 601 C CA . GLY A 1 75 ? 16.011 -0.079 -7.835 1.00 67.69 75 GLY A CA 1
ATOM 602 C C . GLY A 1 75 ? 16.090 -1.375 -7.025 1.00 67.69 75 GLY A C 1
ATOM 603 O O . GLY A 1 75 ? 16.645 -1.438 -5.925 1.00 67.69 75 GLY A O 1
ATOM 604 N N . GLY A 1 76 ? 15.505 -2.441 -7.563 1.00 77.31 76 GLY A N 1
ATOM 605 C CA . GLY A 1 76 ? 15.618 -3.755 -6.949 1.00 77.31 76 GLY A CA 1
ATOM 606 C C . GLY A 1 76 ? 14.495 -4.704 -7.320 1.00 77.31 76 GLY A C 1
ATOM 607 O O . GLY A 1 76 ? 13.669 -4.440 -8.188 1.00 77.31 76 GLY A O 1
ATOM 608 N N . ALA A 1 77 ? 14.494 -5.838 -6.632 1.00 78.12 77 ALA A N 1
ATOM 609 C CA . ALA A 1 77 ? 13.425 -6.813 -6.708 1.00 78.12 77 ALA A CA 1
ATOM 610 C C . ALA A 1 77 ? 12.935 -7.127 -5.297 1.00 78.12 77 ALA A C 1
ATOM 612 O O . ALA A 1 77 ? 13.736 -7.385 -4.389 1.00 78.12 77 ALA A O 1
ATOM 613 N N . ALA A 1 78 ? 11.617 -7.155 -5.132 1.00 78.12 78 ALA A N 1
ATOM 614 C CA . ALA A 1 78 ? 11.008 -7.802 -3.990 1.00 78.12 78 ALA A CA 1
ATOM 615 C C . ALA A 1 78 ? 11.195 -9.315 -4.111 1.00 78.12 78 ALA A C 1
ATOM 617 O O . ALA A 1 78 ? 11.164 -9.872 -5.209 1.00 78.12 78 ALA A O 1
ATOM 618 N N . SER A 1 79 ? 11.407 -9.990 -2.983 1.00 74.19 79 SER A N 1
ATOM 619 C CA . SER A 1 79 ? 11.426 -11.449 -2.953 1.00 74.19 79 SER A CA 1
ATOM 620 C C . SER A 1 79 ? 10.379 -11.979 -1.982 1.00 74.19 79 SER A C 1
ATOM 622 O O . SER A 1 79 ? 10.154 -11.435 -0.901 1.00 74.19 79 SER A O 1
ATOM 624 N N . TYR A 1 80 ? 9.688 -13.033 -2.401 1.00 72.56 80 TYR A N 1
ATOM 625 C CA . TYR A 1 80 ? 8.655 -13.682 -1.609 1.00 72.56 80 TYR A CA 1
ATOM 626 C C . TYR A 1 80 ? 8.599 -15.166 -1.959 1.00 72.56 80 TYR A C 1
ATOM 628 O O . TYR A 1 80 ? 8.358 -15.530 -3.104 1.00 72.56 80 TYR A O 1
ATOM 636 N N . ARG A 1 81 ? 8.832 -16.046 -0.97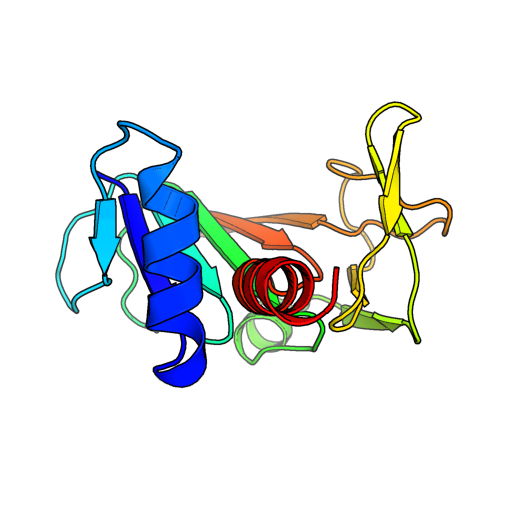6 1.00 74.31 81 ARG A N 1
ATOM 637 C CA . ARG A 1 81 ? 8.796 -17.514 -1.160 1.00 74.31 81 ARG A CA 1
ATOM 638 C C . ARG A 1 81 ? 9.632 -18.017 -2.354 1.00 74.31 81 ARG A C 1
ATOM 640 O O . ARG A 1 81 ? 9.207 -18.911 -3.077 1.00 74.31 81 ARG A O 1
ATOM 647 N N . GLY A 1 82 ? 10.809 -17.427 -2.571 1.00 73.50 82 GLY A N 1
ATOM 648 C CA . GLY A 1 82 ? 11.705 -17.778 -3.682 1.00 73.50 82 GLY A CA 1
ATOM 649 C C . GLY A 1 82 ? 11.342 -17.154 -5.034 1.00 73.50 82 GLY A C 1
ATOM 650 O O . GLY A 1 82 ? 12.097 -17.322 -5.987 1.00 73.50 82 GLY A O 1
ATOM 651 N N . TRP A 1 83 ? 10.235 -16.411 -5.120 1.00 76.31 83 TRP A N 1
ATOM 652 C CA . TRP A 1 83 ? 9.895 -15.592 -6.281 1.00 76.31 83 TRP A CA 1
ATOM 653 C C . TRP A 1 83 ? 10.597 -14.247 -6.204 1.00 76.31 83 TRP A C 1
ATOM 655 O O . TRP A 1 83 ? 10.707 -13.673 -5.121 1.00 76.31 83 TRP A O 1
ATOM 665 N N . TYR A 1 84 ? 11.017 -13.740 -7.360 1.00 77.94 84 TYR A N 1
ATOM 666 C CA . TYR A 1 84 ? 11.590 -12.409 -7.515 1.00 77.94 84 TYR A CA 1
ATOM 667 C C . TYR A 1 84 ? 10.657 -11.567 -8.375 1.00 77.94 84 TYR A C 1
ATOM 669 O O . TYR A 1 84 ? 10.346 -11.944 -9.502 1.00 77.94 84 TYR A O 1
ATOM 677 N N . LEU A 1 85 ? 10.218 -10.442 -7.826 1.00 81.44 85 LEU A N 1
ATOM 678 C CA . LEU A 1 85 ? 9.350 -9.480 -8.488 1.00 81.44 85 LEU A CA 1
ATOM 679 C C . LEU A 1 85 ? 10.144 -8.187 -8.685 1.00 81.44 85 LEU A C 1
ATOM 681 O O . LEU A 1 85 ? 10.514 -7.573 -7.680 1.00 81.44 85 LEU A O 1
ATOM 685 N N . PRO A 1 86 ? 10.471 -7.793 -9.928 1.00 87.38 86 PRO A N 1
ATOM 686 C CA . PRO A 1 86 ? 11.087 -6.495 -10.176 1.00 87.38 86 PRO A CA 1
ATOM 687 C C . PRO A 1 86 ? 10.145 -5.374 -9.724 1.00 87.38 86 PRO A C 1
ATOM 689 O O . PRO A 1 86 ? 8.930 -5.500 -9.848 1.00 87.38 86 PRO A O 1
ATOM 692 N N . VAL A 1 87 ? 10.727 -4.313 -9.164 1.00 89.50 87 VAL A N 1
ATOM 693 C CA . VAL A 1 87 ? 10.017 -3.109 -8.712 1.00 89.50 87 VAL A CA 1
ATOM 694 C C . VAL A 1 87 ? 10.643 -1.920 -9.437 1.00 89.50 87 VAL A C 1
ATOM 696 O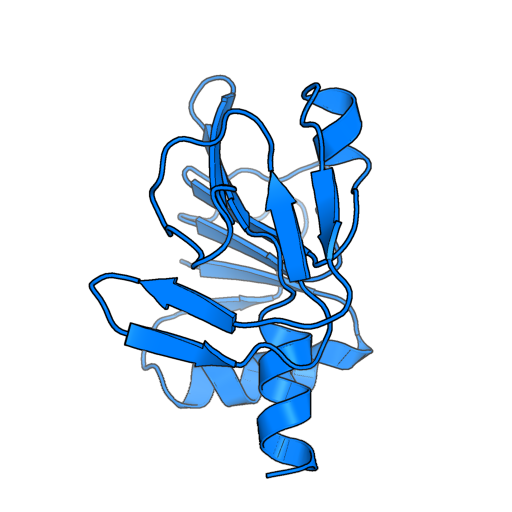 O . VAL A 1 87 ? 11.859 -1.716 -9.354 1.00 89.50 87 VAL A O 1
ATOM 699 N N . TYR A 1 88 ? 9.836 -1.172 -10.182 1.00 90.94 88 TYR A N 1
ATOM 700 C CA . TYR A 1 88 ? 10.286 -0.199 -11.183 1.00 90.94 88 TYR A CA 1
ATOM 701 C C . TYR A 1 88 ? 10.168 1.263 -10.734 1.00 90.94 88 TYR A C 1
ATOM 703 O O . TYR A 1 88 ? 10.910 2.121 -11.208 1.00 90.94 88 TYR A O 1
ATOM 711 N N . SER A 1 89 ? 9.272 1.558 -9.799 1.00 89.81 89 SER A N 1
ATOM 712 C CA . SER A 1 89 ? 8.916 2.889 -9.306 1.00 89.81 89 SER A CA 1
ATOM 713 C C . SER A 1 89 ? 9.569 3.225 -7.959 1.00 89.81 89 SER A C 1
ATOM 715 O O . SER A 1 89 ? 9.118 4.124 -7.249 1.00 89.81 89 SER A O 1
ATOM 717 N N . GLY A 1 90 ? 10.624 2.497 -7.588 1.00 90.00 90 GLY A N 1
ATOM 718 C CA . GLY A 1 90 ? 11.373 2.690 -6.347 1.00 90.00 90 GLY A CA 1
ATOM 719 C C . GLY A 1 90 ? 11.059 1.650 -5.274 1.00 90.00 90 GLY A C 1
ATOM 720 O O . GLY A 1 90 ? 9.963 1.099 -5.194 1.00 90.00 90 GLY A O 1
ATOM 721 N N . LEU A 1 91 ? 12.057 1.378 -4.434 1.00 89.88 91 LEU A N 1
ATOM 722 C CA . LEU A 1 91 ? 11.992 0.360 -3.393 1.00 89.88 91 LEU A CA 1
ATOM 723 C C . LEU A 1 91 ? 12.612 0.904 -2.109 1.00 89.88 91 LEU A C 1
ATOM 725 O O . LEU A 1 91 ? 13.668 1.519 -2.140 1.00 89.88 91 LEU A O 1
ATOM 729 N N . ALA A 1 92 ? 12.016 0.601 -0.970 1.00 90.12 92 ALA A N 1
ATOM 730 C CA . ALA A 1 92 ? 12.535 0.904 0.346 1.00 90.12 92 ALA A CA 1
ATOM 731 C C . ALA A 1 92 ? 12.518 -0.338 1.227 1.00 90.12 92 ALA A C 1
ATOM 733 O O . ALA A 1 92 ? 11.651 -1.204 1.131 1.00 90.12 92 ALA A O 1
ATOM 734 N N . SER A 1 93 ? 13.493 -0.408 2.118 1.00 87.88 93 SER A N 1
ATOM 735 C CA . SER A 1 93 ? 13.525 -1.394 3.187 1.00 87.88 93 SER A CA 1
ATOM 736 C C . SER A 1 93 ? 13.270 -0.746 4.536 1.00 87.88 93 SER A C 1
ATOM 738 O O . SER A 1 93 ? 13.626 0.410 4.746 1.00 87.88 93 SER A O 1
ATOM 740 N N . ILE A 1 94 ? 12.689 -1.511 5.452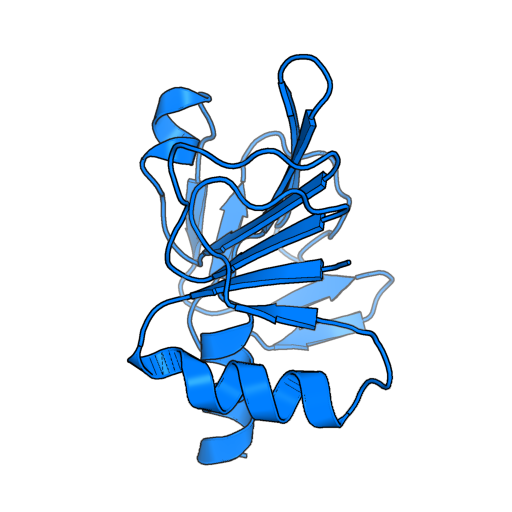 1.00 87.56 94 ILE 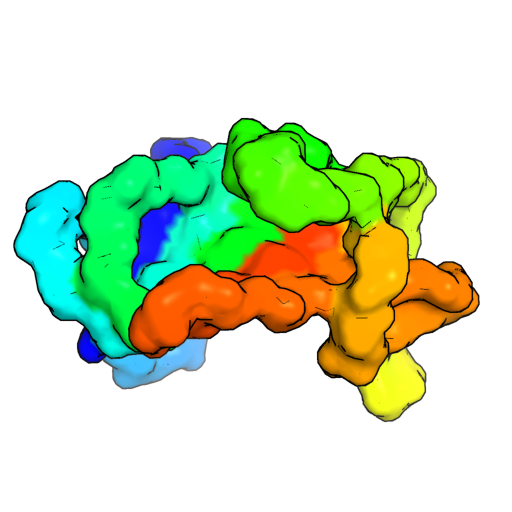A N 1
ATOM 741 C CA . ILE A 1 94 ? 12.304 -1.066 6.787 1.00 87.56 94 ILE A CA 1
ATOM 742 C C . ILE A 1 94 ? 13.151 -1.843 7.795 1.00 87.56 94 ILE A C 1
ATOM 744 O O . ILE A 1 94 ? 13.040 -3.068 7.898 1.00 87.56 94 ILE A O 1
ATOM 748 N N . GLU A 1 95 ? 14.020 -1.153 8.534 1.00 78.12 95 GLU A N 1
ATOM 749 C CA . GLU A 1 95 ? 14.892 -1.813 9.509 1.00 78.12 95 GLU A CA 1
ATOM 750 C C . GLU A 1 95 ? 14.075 -2.456 10.640 1.00 78.12 95 GLU A C 1
ATOM 752 O O . GLU A 1 95 ? 13.018 -1.957 11.052 1.00 78.12 95 GLU A O 1
ATOM 757 N N . ASN A 1 96 ? 14.577 -3.587 11.149 1.00 67.81 96 ASN A N 1
ATOM 758 C CA . ASN A 1 96 ? 13.925 -4.398 12.184 1.00 67.81 96 ASN A CA 1
ATOM 759 C C . ASN A 1 96 ? 12.477 -4.810 11.840 1.00 67.81 96 ASN A C 1
ATOM 761 O O . ASN A 1 96 ? 11.674 -5.075 12.738 1.00 67.81 96 ASN A O 1
ATOM 765 N N . GLY A 1 97 ? 12.113 -4.845 10.552 1.00 57.69 97 GLY A N 1
ATOM 766 C CA . GLY A 1 97 ? 10.878 -5.481 10.107 1.00 57.69 97 GLY A CA 1
ATOM 767 C C . GLY A 1 97 ? 10.929 -6.988 10.359 1.00 57.69 97 GLY A C 1
ATOM 768 O O . GLY A 1 97 ? 11.974 -7.614 10.200 1.00 57.69 97 GLY A O 1
ATOM 769 N N . GLN A 1 98 ? 9.807 -7.579 10.773 1.00 55.06 98 GLN A N 1
ATOM 770 C CA . GLN A 1 98 ? 9.651 -9.029 10.670 1.00 55.06 98 GLN A CA 1
ATOM 771 C C . GLN A 1 98 ? 9.485 -9.382 9.188 1.00 55.06 98 GLN A C 1
ATOM 773 O O . GLN A 1 98 ? 8.716 -8.720 8.491 1.00 55.06 98 GLN A O 1
ATOM 778 N N . ASP A 1 99 ? 10.194 -10.411 8.717 1.00 55.56 99 ASP A N 1
ATOM 779 C CA . ASP A 1 99 ? 10.194 -10.858 7.318 1.00 55.56 99 ASP A CA 1
ATOM 780 C C . ASP A 1 99 ? 8.822 -11.419 6.893 1.00 55.56 99 ASP A C 1
ATOM 782 O O . ASP A 1 99 ? 8.620 -12.626 6.778 1.00 55.56 99 ASP A O 1
ATOM 786 N N . LEU A 1 100 ? 7.849 -10.544 6.636 1.00 54.75 100 LEU A N 1
ATOM 787 C CA . LEU A 1 100 ? 6.632 -10.916 5.908 1.00 54.75 100 LEU A CA 1
ATOM 788 C C . LEU A 1 100 ? 6.916 -11.002 4.395 1.00 54.75 100 LEU A C 1
ATOM 790 O O . LEU A 1 100 ? 6.302 -11.808 3.694 1.00 54.75 100 LEU A O 1
ATOM 794 N N . ILE A 1 101 ? 7.881 -10.209 3.905 1.00 54.47 101 ILE A N 1
ATOM 795 C CA . ILE A 1 101 ? 8.390 -10.184 2.524 1.00 54.47 101 ILE A CA 1
ATOM 796 C C . ILE A 1 101 ? 9.919 -10.017 2.601 1.00 54.47 101 ILE A C 1
ATOM 798 O O . ILE A 1 101 ? 10.410 -8.930 2.915 1.00 54.47 101 ILE A O 1
ATOM 802 N N . ALA A 1 102 ? 10.667 -11.096 2.357 1.00 49.19 102 ALA A N 1
ATOM 803 C CA . ALA A 1 102 ? 12.128 -11.114 2.442 1.00 49.19 102 ALA A CA 1
ATOM 804 C C . ALA A 1 102 ? 12.750 -10.729 1.092 1.00 49.19 102 ALA A C 1
ATOM 806 O O . ALA A 1 102 ? 12.729 -11.529 0.156 1.00 49.19 102 ALA A O 1
ATOM 807 N N . ALA A 1 103 ? 13.330 -9.533 0.971 1.00 49.16 103 ALA A N 1
ATOM 808 C CA . ALA A 1 103 ? 14.146 -9.200 -0.194 1.00 49.16 103 ALA A CA 1
ATOM 809 C C . ALA A 1 103 ? 15.413 -10.077 -0.263 1.00 49.16 103 ALA A C 1
ATOM 811 O O . ALA A 1 103 ? 15.817 -10.723 0.701 1.00 49.16 103 ALA A O 1
ATOM 812 N N . LYS A 1 104 ? 16.076 -10.097 -1.427 1.00 42.50 104 LYS A N 1
ATOM 813 C CA . LYS A 1 104 ? 17.427 -10.678 -1.558 1.00 42.50 104 LYS A CA 1
ATOM 814 C C . LYS A 1 104 ? 18.476 -9.845 -0.803 1.00 42.50 104 LYS A C 1
ATOM 816 O O . LYS A 1 104 ? 19.547 -10.345 -0.464 1.00 42.50 104 LYS A O 1
ATOM 821 N N . THR A 1 105 ? 18.174 -8.575 -0.543 1.00 49.97 105 THR A N 1
ATOM 822 C CA . THR A 1 105 ? 18.851 -7.768 0.470 1.00 49.97 105 THR A CA 1
ATOM 823 C C . THR A 1 105 ? 18.398 -8.273 1.838 1.00 49.97 105 THR A C 1
ATOM 825 O O . THR A 1 105 ? 17.236 -8.615 1.999 1.00 49.97 105 THR A O 1
ATOM 828 N N . LYS A 1 106 ? 19.286 -8.353 2.834 1.00 54.56 106 LYS A N 1
ATOM 829 C CA . LYS A 1 106 ? 18.983 -8.812 4.211 1.00 54.56 106 LYS A CA 1
ATOM 830 C C . LYS A 1 106 ? 18.025 -7.869 4.976 1.00 54.56 106 LYS A C 1
ATOM 832 O O . LYS A 1 106 ? 18.189 -7.649 6.170 1.00 54.56 106 LYS A O 1
ATOM 837 N N . THR A 1 107 ? 17.120 -7.210 4.270 1.00 64.56 107 THR A N 1
ATOM 838 C CA . THR A 1 107 ? 16.346 -6.069 4.713 1.00 64.56 107 THR A CA 1
ATOM 839 C C . THR A 1 107 ? 14.874 -6.334 4.410 1.00 64.56 107 THR A C 1
ATOM 841 O O . THR A 1 107 ? 14.497 -6.650 3.280 1.00 64.56 107 THR A O 1
ATOM 844 N N . ALA A 1 108 ? 14.039 -6.245 5.443 1.00 78.12 108 ALA A N 1
ATOM 845 C CA . ALA A 1 108 ? 12.606 -6.465 5.321 1.00 78.12 108 ALA A CA 1
ATOM 846 C C . ALA A 1 108 ? 11.978 -5.364 4.452 1.00 78.12 108 ALA A C 1
ATOM 848 O O . ALA A 1 108 ? 12.257 -4.179 4.641 1.00 78.12 108 ALA A O 1
ATOM 849 N N . LEU A 1 109 ? 11.116 -5.743 3.505 1.00 85.56 109 LEU A N 1
ATOM 850 C CA . LEU A 1 109 ? 10.369 -4.777 2.679 1.00 85.56 109 LEU A CA 1
ATOM 851 C C . LEU A 1 109 ? 9.042 -4.368 3.301 1.00 85.56 109 LEU A C 1
ATOM 853 O O . LEU A 1 109 ? 8.417 -3.410 2.853 1.00 85.56 109 LEU A O 1
ATOM 857 N N . ALA A 1 110 ? 8.597 -5.111 4.310 1.00 88.00 110 ALA A N 1
ATOM 858 C CA . ALA A 1 110 ? 7.363 -4.831 5.004 1.00 88.00 110 ALA A CA 1
ATOM 859 C C . ALA A 1 110 ? 7.530 -4.961 6.513 1.00 88.00 110 ALA A C 1
ATOM 861 O O . ALA A 1 110 ? 8.333 -5.757 7.000 1.00 88.00 110 ALA A O 1
ATOM 862 N N . ARG A 1 111 ? 6.737 -4.187 7.252 1.00 87.62 111 ARG A N 1
ATOM 863 C CA . ARG A 1 111 ? 6.672 -4.254 8.709 1.00 87.62 111 ARG A CA 1
ATOM 864 C C . ARG A 1 111 ? 5.240 -4.082 9.187 1.00 87.62 111 ARG A C 1
ATOM 866 O O . ARG A 1 111 ? 4.551 -3.150 8.773 1.00 87.62 111 ARG A O 1
ATOM 873 N N . GLU A 1 112 ? 4.819 -4.970 10.082 1.00 90.44 112 GLU A N 1
ATOM 874 C CA . GLU A 1 112 ? 3.566 -4.823 10.817 1.00 90.44 112 GLU A CA 1
ATOM 875 C C . GLU A 1 112 ? 3.784 -3.991 12.088 1.00 90.44 112 GLU A C 1
ATOM 877 O O . GLU A 1 112 ? 4.763 -4.173 12.817 1.00 90.44 112 GLU A O 1
ATOM 882 N N . ILE A 1 113 ? 2.857 -3.074 12.351 1.00 90.19 113 ILE A N 1
ATOM 883 C CA . ILE A 1 113 ? 2.820 -2.209 13.529 1.00 90.19 113 ILE A CA 1
ATOM 884 C C . ILE A 1 113 ? 1.402 -2.256 14.077 1.00 90.19 113 ILE A C 1
ATOM 886 O O . ILE A 1 113 ? 0.429 -2.096 13.341 1.00 90.19 113 ILE A O 1
ATOM 890 N N . LYS A 1 114 ? 1.264 -2.452 15.385 1.00 91.62 114 LYS A N 1
ATOM 891 C CA . LYS A 1 114 ? -0.036 -2.450 16.052 1.00 91.62 114 LYS A CA 1
ATOM 892 C C . LYS A 1 114 ? -0.199 -1.169 16.859 1.00 91.62 114 LYS A C 1
ATOM 894 O O . LYS A 1 114 ? 0.616 -0.894 17.735 1.00 91.62 114 LYS A O 1
ATOM 899 N N . ILE A 1 115 ? -1.267 -0.422 16.592 1.00 90.06 115 ILE A N 1
ATOM 900 C CA . ILE A 1 115 ? -1.612 0.813 17.307 1.00 90.06 115 ILE A CA 1
ATOM 901 C C . ILE A 1 115 ? -3.032 0.647 17.838 1.00 90.06 115 ILE A C 1
ATOM 903 O O . ILE A 1 115 ? -3.998 0.576 17.078 1.00 90.06 115 ILE A O 1
ATOM 907 N N . GLY A 1 116 ? -3.162 0.502 19.158 1.00 90.75 116 GLY A N 1
ATOM 908 C CA . GLY A 1 116 ? -4.441 0.175 19.787 1.00 90.75 116 GLY A CA 1
ATOM 909 C C . GLY A 1 116 ? -5.058 -1.101 19.196 1.00 90.75 116 GLY A C 1
ATOM 910 O O . GLY A 1 116 ? -4.513 -2.201 19.341 1.00 90.75 116 GLY A O 1
ATOM 911 N N . ARG A 1 117 ? -6.212 -0.955 18.532 1.00 90.69 117 ARG A N 1
ATOM 912 C CA . ARG A 1 117 ? -6.942 -2.058 17.875 1.00 90.69 117 ARG A CA 1
ATOM 913 C C . ARG A 1 117 ? -6.635 -2.200 16.381 1.00 90.69 117 ARG A C 1
ATOM 915 O O . ARG A 1 117 ? -7.078 -3.179 15.783 1.00 90.69 117 ARG A O 1
ATOM 922 N N . GLN A 1 118 ? -5.898 -1.260 15.797 1.00 93.69 118 GLN A N 1
ATOM 923 C CA . GLN A 1 118 ? -5.588 -1.228 14.372 1.00 93.69 118 GLN A CA 1
ATOM 924 C C . GLN A 1 118 ? -4.241 -1.898 14.096 1.00 93.69 118 GLN A C 1
ATOM 926 O O . GLN A 1 118 ? -3.306 -1.828 14.901 1.00 93.69 118 GLN A O 1
ATOM 931 N N . ARG A 1 119 ? -4.151 -2.559 12.941 1.00 94.75 119 ARG A N 1
ATOM 932 C CA . ARG A 1 119 ? -2.906 -3.124 12.415 1.00 94.75 119 ARG A CA 1
ATOM 933 C C . ARG A 1 119 ? -2.498 -2.362 11.168 1.00 94.75 119 ARG A C 1
ATOM 935 O O . ARG A 1 119 ? -3.280 -2.277 10.229 1.00 94.75 119 ARG A O 1
ATOM 942 N N . PHE A 1 120 ? -1.277 -1.858 11.160 1.00 94.38 120 PHE A N 1
ATOM 943 C CA . PHE A 1 120 ? -0.666 -1.168 10.036 1.00 94.38 120 PHE A CA 1
ATOM 944 C C . PHE A 1 120 ? 0.384 -2.077 9.410 1.00 94.38 120 PHE A C 1
ATOM 946 O O . PHE A 1 120 ? 1.213 -2.636 10.122 1.00 94.38 120 PHE A O 1
ATOM 953 N N . ILE A 1 121 ? 0.359 -2.222 8.090 1.00 93.81 121 ILE A N 1
ATOM 954 C CA . ILE A 1 121 ? 1.360 -2.956 7.317 1.00 93.81 121 ILE A CA 1
ATOM 955 C C . ILE A 1 121 ? 2.035 -1.939 6.405 1.00 93.81 121 ILE A C 1
ATOM 957 O O . ILE A 1 121 ? 1.465 -1.529 5.397 1.00 93.81 121 ILE A O 1
ATOM 961 N N . ARG A 1 122 ? 3.240 -1.507 6.769 1.00 93.38 122 ARG A N 1
ATOM 962 C CA . ARG A 1 122 ? 4.058 -0.602 5.957 1.00 93.38 122 ARG A CA 1
ATOM 963 C C . ARG A 1 122 ? 4.832 -1.432 4.936 1.00 93.38 122 ARG A C 1
ATOM 965 O O . ARG A 1 122 ? 5.507 -2.368 5.347 1.00 93.38 122 ARG A O 1
ATOM 972 N N . VAL A 1 123 ? 4.734 -1.109 3.647 1.00 91.81 123 VAL A N 1
ATOM 973 C CA . VAL A 1 123 ? 5.355 -1.827 2.520 1.00 91.81 123 VAL A CA 1
ATOM 974 C C . VAL A 1 123 ? 6.161 -0.859 1.654 1.00 91.81 123 VAL A C 1
ATOM 976 O O . VAL A 1 123 ? 5.640 0.152 1.190 1.00 91.81 123 VAL A O 1
ATOM 979 N N . GLY A 1 124 ? 7.433 -1.167 1.426 1.00 91.12 124 GLY A N 1
ATOM 980 C CA . GLY A 1 124 ? 8.419 -0.267 0.831 1.00 91.12 124 GLY A CA 1
ATOM 981 C C . GLY A 1 124 ? 8.348 -0.053 -0.684 1.00 91.12 124 GLY A C 1
ATOM 982 O O . GLY A 1 124 ? 9.380 0.162 -1.295 1.00 91.12 124 GLY A O 1
ATOM 983 N N . TYR A 1 125 ? 7.189 -0.132 -1.322 1.00 91.88 125 TYR A N 1
ATOM 984 C CA . TYR A 1 125 ? 7.005 0.298 -2.717 1.00 91.88 125 TYR A CA 1
ATOM 985 C C . TYR A 1 125 ? 5.618 0.923 -2.866 1.00 91.88 125 TYR A C 1
ATOM 987 O O . TYR A 1 125 ? 4.794 0.757 -1.966 1.00 91.88 125 TYR A O 1
ATOM 995 N N . ASP A 1 126 ? 5.350 1.650 -3.953 1.00 93.62 126 ASP A N 1
ATOM 996 C CA . ASP A 1 126 ? 4.008 2.178 -4.246 1.00 93.62 126 ASP A CA 1
ATOM 997 C C . ASP A 1 126 ? 3.279 1.240 -5.214 1.00 93.62 126 ASP A C 1
ATOM 999 O O . ASP A 1 126 ? 3.686 1.078 -6.360 1.00 93.62 126 ASP A O 1
ATOM 1003 N N . LEU A 1 127 ? 2.198 0.610 -4.748 1.00 94.38 127 LEU A N 1
ATOM 1004 C CA . LEU A 1 127 ? 1.445 -0.363 -5.537 1.00 94.38 127 LEU A CA 1
ATOM 1005 C C . LEU A 1 127 ? 0.891 0.233 -6.836 1.00 94.38 127 LEU A C 1
ATOM 1007 O O . LEU A 1 127 ? 0.915 -0.440 -7.862 1.00 94.38 127 LEU A O 1
ATOM 1011 N N . PHE A 1 128 ? 0.383 1.465 -6.813 1.00 95.50 128 PHE A N 1
ATOM 1012 C CA . PHE A 1 128 ? -0.254 2.038 -7.999 1.00 95.50 128 PHE A CA 1
ATOM 1013 C C . PHE A 1 128 ? 0.729 2.738 -8.923 1.00 95.50 128 PHE A C 1
ATOM 1015 O O . PHE A 1 128 ? 0.477 2.753 -10.124 1.00 95.50 128 PHE A O 1
ATOM 1022 N N . ALA A 1 129 ? 1.864 3.218 -8.411 1.00 93.75 129 ALA A N 1
ATOM 1023 C CA . ALA A 1 129 ? 2.970 3.616 -9.276 1.00 93.75 129 ALA A CA 1
ATOM 1024 C C . ALA A 1 129 ? 3.521 2.407 -10.059 1.00 93.75 129 ALA A C 1
ATOM 1026 O O . ALA A 1 129 ? 3.758 2.514 -11.261 1.00 93.75 129 ALA A O 1
ATOM 1027 N N . GLU A 1 130 ? 3.643 1.234 -9.421 1.00 93.69 130 GLU A N 1
ATOM 1028 C CA . GLU A 1 130 ? 4.021 -0.013 -10.105 1.00 93.69 130 GLU A CA 1
ATOM 1029 C C . GLU A 1 130 ? 2.980 -0.432 -11.146 1.00 93.69 130 GLU A C 1
ATOM 1031 O O . GLU A 1 130 ? 3.328 -0.711 -12.291 1.00 93.69 130 GLU A O 1
ATOM 1036 N N . VAL A 1 131 ? 1.693 -0.447 -10.781 1.00 94.00 131 VAL A N 1
ATOM 1037 C CA . VAL A 1 131 ? 0.615 -0.790 -11.723 1.00 94.00 131 VAL A CA 1
ATOM 1038 C C . VAL A 1 131 ? 0.620 0.167 -12.915 1.00 94.00 131 VAL A C 1
ATOM 1040 O O . VAL A 1 131 ? 0.601 -0.286 -14.056 1.00 94.00 131 VAL A O 1
ATOM 1043 N N . GLN A 1 132 ? 0.719 1.476 -12.674 1.00 94.50 132 GLN A N 1
ATOM 1044 C CA . GLN A 1 132 ? 0.802 2.473 -13.739 1.00 94.50 132 GLN A CA 1
ATOM 1045 C C . GLN A 1 132 ? 2.019 2.240 -14.640 1.00 94.50 132 GLN A C 1
ATOM 1047 O O . GLN A 1 132 ? 1.893 2.310 -15.864 1.00 94.50 132 GLN A O 1
ATOM 1052 N N . HIS A 1 133 ? 3.183 1.940 -14.056 1.00 93.50 133 HIS A N 1
ATOM 1053 C CA . HIS A 1 133 ? 4.394 1.636 -14.810 1.00 93.50 133 HIS A CA 1
ATOM 1054 C C . HIS A 1 133 ? 4.203 0.416 -15.714 1.00 93.50 133 HIS A C 1
ATOM 1056 O O . HIS A 1 133 ? 4.503 0.502 -16.903 1.00 93.50 133 HIS A O 1
ATOM 1062 N N . LEU A 1 134 ? 3.678 -0.686 -15.175 1.00 92.44 134 LEU A N 1
ATOM 1063 C CA . LEU A 1 134 ? 3.467 -1.935 -15.911 1.00 92.44 134 LEU A CA 1
ATOM 1064 C C . LEU A 1 134 ? 2.444 -1.778 -17.041 1.00 92.44 134 LEU A C 1
ATOM 1066 O O . LEU A 1 134 ? 2.651 -2.303 -18.131 1.00 92.44 134 LEU A O 1
ATOM 1070 N N . LEU A 1 135 ? 1.368 -1.025 -16.806 1.00 91.25 135 LEU A N 1
ATOM 1071 C CA . LEU A 1 135 ? 0.352 -0.743 -17.823 1.00 91.25 135 LEU A CA 1
ATOM 1072 C C . LEU A 1 135 ? 0.868 0.181 -18.936 1.00 91.25 135 LEU A C 1
ATOM 1074 O O . LEU A 1 135 ? 0.384 0.110 -20.063 1.00 91.25 135 LEU A O 1
ATOM 1078 N N . SER A 1 136 ? 1.843 1.043 -18.626 1.00 92.44 136 SER A N 1
ATOM 1079 C CA . SER A 1 136 ? 2.340 2.061 -19.559 1.00 92.44 136 SER A CA 1
ATOM 1080 C C . SER A 1 136 ? 3.591 1.637 -20.333 1.00 92.44 136 SER A C 1
ATOM 1082 O O . SER A 1 136 ? 3.755 2.059 -21.475 1.00 92.44 136 SER A O 1
ATOM 1084 N N . ASN A 1 137 ? 4.491 0.852 -19.725 1.00 88.00 137 ASN A N 1
ATOM 1085 C CA . ASN A 1 137 ? 5.839 0.612 -20.259 1.00 88.00 137 ASN A CA 1
ATOM 1086 C C . ASN A 1 137 ? 6.162 -0.842 -20.635 1.00 88.00 137 ASN A C 1
ATOM 1088 O O . ASN A 1 137 ? 7.109 -1.013 -21.394 1.00 88.00 137 ASN A O 1
ATOM 1092 N N . GLY A 1 138 ? 5.399 -1.838 -20.163 1.00 64.62 138 GLY A N 1
ATOM 1093 C CA . GLY A 1 138 ? 5.489 -3.247 -20.594 1.00 64.62 138 GLY A CA 1
ATOM 1094 C C . GLY A 1 138 ? 6.862 -3.908 -20.489 1.00 64.62 138 GLY A C 1
ATOM 1095 O O . GLY A 1 138 ? 7.580 -3.928 -21.513 1.00 64.62 138 GLY A O 1
#

Foldseek 3Di:
DEEEAEDPVLVVLVVVVCVVPPDDYYHDDAPDADQEYEYFPDDDPRDHYLEYEHAEQDDDPVCVVVVWDKAWDDWFWWADPNDTHGADQTFIFTPPADAPTCGPPNGHQWHWDDDPSHIYIYGNHGPSVRSVCVVPPD

pLDDT: mean 86.93, std 12.13, range [42.5, 97.69]

Sequence (138 aa):
MIAVATNAEHRDAAREFFELFKTAWEFYRSGGEYDAVICCGIVPSDIEARVVLIYAPTELPFDRQHQLHVRENSGGAASYRGWYLPVYSGLASIENGQDLIAAKTKTALAREIKIGRQRFIRVGYDLFAEVQHLLSNG

Secondary structure (DSSP, 8-state):
-EEEEE-GGGHHHHHHHHHT----EEE--TT--EEEEEEEB---TT--EEEEEEE-SS--HHHHHTT--EEEESSEEEEETTEEEEESS-EEEETT---SSB-SSSSBSEEEEEETTEEEEEESS-HHHHHHHHHHH-